Protein AF-S8BS55-F1 (afdb_monomer)

Sequence (147 aa):
DDECCNSCEEVREAYRKKGWGLSETQIDQCKREGFVEKLKEEKGEGCNIHGALEVNKVAGNFHFVTGKTLQSSGFNLLELLSLQDQSYNISHRINELSFGESIPRIVNPLDGVQWVQEKPNGVYQYFLKVVPTVYTGVRGHTIHSNQ

Mean predicted aligned error: 9.98 Å

Secondary structure (DSSP, 8-state):
------SHHHHHHHHHHHT----GGG-HHHHHTTHHHHHHHSTT------------SSS------SS----SS---HHHHHHHHT------EE------BS--TT---TTTT-EE---SSS----------EEEEE-TTS-EEEEE-

Nearest PDB structures (foldseek):
  7nbu-assembly1_l  TM=2.172E-01  e=7.539E+00  Escherichia coli K-12

pLDDT: mean 80.58, std 16.58, range [35.66, 97.06]

Solvent-accessible surface area (backbone atoms only — not comparable to full-atom values): 10177 Å² total; per-residue (Å²): 143,79,87,80,63,84,45,41,64,49,45,53,52,53,34,54,76,70,71,50,90,82,62,65,94,75,37,68,45,24,57,77,69,38,47,70,57,50,56,58,69,55,59,87,66,81,87,86,85,83,88,86,79,92,71,78,98,62,95,81,86,84,84,91,70,89,76,83,86,78,89,58,102,66,90,57,68,66,62,54,56,65,50,71,79,47,74,62,83,79,49,48,65,38,70,72,61,84,51,75,52,92,58,94,88,70,77,54,93,49,45,67,42,69,49,76,69,87,61,74,73,78,84,91,86,83,90,83,78,82,42,83,40,78,48,69,46,98,87,68,54,71,48,78,26,43,83

InterPro domains:
  IPR012936 Endoplasmic reticulum vesicle transporter, C-terminal [PF07970] (2-147)
  IPR045888 Endoplasmic reticulum vesicle transporter [PTHR10984] (8-147)

Foldseek 3Di:
DDPDDQALVSVVVVCLVVLHDDDLVPDPRSVVVVVVVVVVVCVPPDDDDDDDDDDDPDDDDDDDDPDDDPPDPDDRVVVVVVVVPDQDWPWDFPQDDFWFDDDPPDDDPRHGDTDGDPDRDDDDDDDDDKAWDWDQDPVRDIGTGID

Structure (mmCIF, N/CA/C/O backbone):
data_AF-S8BS55-F1
#
_entry.id   AF-S8BS55-F1
#
loop_
_atom_site.group_PDB
_atom_site.id
_atom_site.type_symbol
_atom_site.label_atom_id
_atom_site.label_alt_id
_atom_site.label_comp_id
_atom_site.label_asym_id
_atom_site.label_entity_id
_atom_site.label_seq_id
_atom_site.pdbx_PDB_ins_code
_atom_site.Cartn_x
_atom_site.Cartn_y
_atom_site.Cartn_z
_atom_site.occupancy
_atom_site.B_iso_or_equiv
_atom_site.auth_seq_id
_atom_site.auth_comp_id
_atom_site.auth_asym_id
_atom_site.auth_atom_id
_atom_site.pdbx_PDB_model_num
ATOM 1 N N . ASP A 1 1 ? -1.674 -21.433 -35.126 1.00 48.91 1 ASP A N 1
ATOM 2 C CA . ASP A 1 1 ? -0.351 -20.788 -35.158 1.00 48.91 1 ASP A CA 1
ATOM 3 C C . ASP A 1 1 ? -0.415 -19.345 -35.665 1.00 48.91 1 ASP A C 1
ATOM 5 O O . ASP A 1 1 ? 0.427 -18.967 -36.460 1.00 48.91 1 ASP A O 1
ATOM 9 N N . ASP A 1 2 ? -1.339 -18.507 -35.166 1.00 62.47 2 ASP A N 1
ATOM 10 C CA . ASP A 1 2 ? -1.509 -17.118 -35.652 1.00 62.47 2 ASP A CA 1
ATOM 11 C C . ASP A 1 2 ? -1.820 -16.127 -34.514 1.00 62.47 2 ASP A C 1
ATOM 13 O O . ASP A 1 2 ? -2.725 -15.301 -34.606 1.00 62.47 2 ASP A O 1
ATOM 17 N N . GLU A 1 3 ? -1.104 -16.216 -33.392 1.00 72.50 3 GLU A N 1
ATOM 18 C CA . GLU A 1 3 ? -1.205 -15.177 -32.360 1.00 72.50 3 GLU A CA 1
ATOM 19 C C . GLU A 1 3 ? -0.225 -14.043 -32.708 1.00 72.50 3 GLU A C 1
ATOM 21 O O . GLU A 1 3 ? 0.965 -14.090 -32.392 1.00 72.50 3 GLU A O 1
ATOM 26 N N . CYS A 1 4 ? -0.712 -13.045 -33.450 1.00 82.00 4 CYS A N 1
ATOM 27 C CA . CYS A 1 4 ? 0.041 -11.830 -33.763 1.00 82.00 4 CYS A CA 1
ATOM 28 C C . CYS A 1 4 ? 0.185 -10.953 -32.511 1.00 82.00 4 CYS A C 1
ATOM 30 O O . CYS A 1 4 ? -0.810 -10.643 -31.866 1.00 82.00 4 CYS A O 1
ATOM 32 N N . CYS A 1 5 ? 1.407 -10.503 -32.211 1.00 88.00 5 CYS A N 1
ATOM 33 C CA . CYS A 1 5 ? 1.673 -9.535 -31.142 1.00 88.00 5 CYS A CA 1
ATOM 34 C C . CYS A 1 5 ? 1.800 -8.125 -31.737 1.00 88.00 5 CYS A C 1
ATOM 36 O O . CYS A 1 5 ? 2.800 -7.802 -32.388 1.00 88.00 5 CYS A O 1
ATOM 38 N N . ASN A 1 6 ? 0.792 -7.283 -31.530 1.00 89.38 6 ASN A N 1
ATOM 39 C CA . ASN A 1 6 ? 0.708 -5.941 -32.103 1.00 89.38 6 ASN A CA 1
ATOM 40 C C . ASN A 1 6 ? 1.307 -4.857 -31.198 1.00 89.38 6 ASN A C 1
ATOM 42 O O . ASN A 1 6 ? 1.759 -3.830 -31.717 1.00 89.38 6 ASN A O 1
ATOM 46 N N . SER A 1 7 ? 1.337 -5.096 -29.884 1.00 91.00 7 SER A N 1
ATOM 47 C CA . SER A 1 7 ? 1.875 -4.178 -28.873 1.00 91.00 7 SER A CA 1
ATOM 48 C C . SER A 1 7 ? 3.183 -4.675 -28.251 1.00 91.00 7 SER A C 1
ATOM 50 O O . SER A 1 7 ? 3.481 -5.874 -28.257 1.00 91.00 7 SER A O 1
ATOM 52 N N . CYS A 1 8 ? 3.976 -3.759 -27.682 1.00 87.69 8 CYS A N 1
ATOM 53 C CA . CYS A 1 8 ? 5.173 -4.128 -26.922 1.00 87.69 8 CYS A CA 1
ATOM 54 C C . CYS A 1 8 ? 4.823 -5.051 -25.743 1.00 87.69 8 CYS A C 1
ATOM 56 O O . CYS A 1 8 ? 5.556 -5.996 -25.451 1.00 87.69 8 CYS A O 1
ATOM 58 N N . GLU A 1 9 ? 3.683 -4.815 -25.089 1.00 86.25 9 GLU A N 1
ATOM 59 C CA . GLU A 1 9 ? 3.207 -5.641 -23.981 1.00 86.25 9 GLU A CA 1
ATOM 60 C C . GLU A 1 9 ? 2.899 -7.076 -24.422 1.00 86.25 9 GLU A C 1
ATOM 62 O O . GLU A 1 9 ? 3.433 -8.008 -23.823 1.00 86.25 9 GLU A O 1
ATOM 67 N N . GLU A 1 10 ? 2.151 -7.268 -25.511 1.00 88.88 10 GLU A N 1
ATOM 68 C CA . GLU A 1 10 ? 1.849 -8.601 -26.053 1.00 88.88 10 GLU A CA 1
ATOM 69 C C . GLU A 1 10 ? 3.121 -9.396 -26.378 1.00 88.88 10 GLU A C 1
ATOM 71 O O . GLU A 1 10 ? 3.229 -10.569 -26.011 1.00 88.88 10 GLU A O 1
ATOM 76 N N . VAL A 1 11 ? 4.122 -8.756 -27.000 1.00 88.12 11 VAL A N 1
ATOM 77 C CA . VAL A 1 11 ? 5.411 -9.406 -27.295 1.00 88.12 11 VAL A CA 1
ATOM 78 C C . VAL A 1 11 ? 6.103 -9.840 -26.001 1.00 88.12 11 VAL A C 1
ATOM 80 O O . VAL A 1 11 ? 6.561 -10.980 -25.893 1.00 88.12 11 VAL A O 1
ATOM 83 N N . ARG A 1 12 ? 6.163 -8.957 -24.996 1.00 81.94 12 ARG A N 1
ATOM 84 C CA . ARG A 1 12 ? 6.789 -9.249 -23.695 1.00 81.94 12 ARG A CA 1
ATOM 85 C C . ARG A 1 12 ? 6.081 -10.396 -22.983 1.00 81.94 12 ARG A C 1
ATOM 87 O O . ARG A 1 12 ? 6.739 -11.292 -22.453 1.00 81.94 12 ARG A O 1
ATOM 94 N N . GLU A 1 13 ? 4.753 -10.410 -23.001 1.00 83.38 13 GLU A N 1
ATOM 95 C CA . GLU A 1 13 ? 3.971 -11.485 -22.400 1.00 83.38 13 GLU A CA 1
ATOM 96 C C . GLU A 1 13 ? 4.157 -12.823 -23.121 1.00 83.38 13 GLU A C 1
ATOM 98 O O . GLU A 1 13 ? 4.283 -13.856 -22.456 1.00 83.38 13 GLU A O 1
ATOM 103 N N . ALA A 1 14 ? 4.223 -12.820 -24.454 1.00 86.06 14 ALA A N 1
ATOM 104 C CA . ALA A 1 14 ? 4.463 -14.018 -25.250 1.00 86.06 14 ALA A CA 1
ATOM 105 C C . ALA A 1 14 ? 5.862 -14.608 -24.993 1.00 86.06 14 ALA A C 1
ATOM 107 O O . ALA A 1 14 ? 5.992 -15.815 -24.768 1.00 86.06 14 ALA A O 1
ATOM 108 N N . TYR A 1 15 ? 6.902 -13.767 -24.950 1.00 83.06 15 TYR A N 1
ATOM 109 C CA . TYR A 1 15 ? 8.264 -14.192 -24.598 1.00 83.06 15 TYR A CA 1
ATOM 110 C C . TYR A 1 15 ? 8.329 -14.733 -23.168 1.00 83.06 15 TYR A C 1
ATOM 112 O O . TYR A 1 15 ? 8.920 -15.790 -22.941 1.00 83.06 15 TYR A O 1
ATOM 120 N N . ARG A 1 16 ? 7.643 -14.078 -22.221 1.00 76.50 16 ARG A N 1
ATOM 121 C CA . ARG A 1 16 ? 7.520 -14.540 -20.830 1.00 76.50 16 ARG A CA 1
ATOM 122 C C . ARG A 1 16 ? 6.864 -15.918 -20.744 1.00 76.50 16 ARG A C 1
ATOM 124 O O . ARG A 1 16 ? 7.394 -16.787 -20.058 1.00 76.50 16 ARG A O 1
ATOM 131 N N . LYS A 1 17 ? 5.752 -16.150 -21.455 1.00 81.94 17 LYS A N 1
ATOM 132 C CA . LYS A 1 17 ? 5.075 -17.464 -21.501 1.00 81.94 17 LYS A CA 1
ATOM 133 C C . LYS A 1 17 ? 5.996 -18.571 -22.024 1.00 81.94 17 LYS A C 1
ATOM 135 O O . LYS A 1 17 ? 5.885 -19.708 -21.582 1.00 81.94 17 LYS A O 1
ATOM 140 N N . LYS A 1 18 ? 6.914 -18.239 -22.939 1.00 81.69 18 LYS A N 1
ATOM 141 C CA . LYS A 1 18 ? 7.908 -19.172 -23.496 1.00 81.69 18 LYS A CA 1
ATOM 142 C C . LYS A 1 18 ? 9.212 -19.257 -22.694 1.00 81.69 18 LYS A C 1
ATOM 144 O O . LYS A 1 18 ? 10.064 -20.076 -23.027 1.00 81.69 18 LYS A O 1
ATOM 149 N N . GLY A 1 19 ? 9.382 -18.430 -21.660 1.00 72.06 19 GLY A N 1
ATOM 150 C CA . GLY A 1 19 ? 10.608 -18.362 -20.864 1.00 72.06 19 GLY A CA 1
ATOM 151 C C . GLY A 1 19 ? 11.814 -17.800 -21.624 1.00 72.06 19 GLY A C 1
ATOM 152 O O . GLY A 1 19 ? 12.948 -18.068 -21.240 1.00 72.06 19 GLY A O 1
ATOM 153 N N . TRP A 1 20 ? 11.608 -17.038 -22.697 1.00 78.12 20 TRP A N 1
ATOM 154 C CA . TRP A 1 20 ? 12.699 -16.475 -23.493 1.00 78.12 20 TRP A CA 1
ATOM 155 C C . TRP A 1 20 ? 13.212 -15.157 -22.912 1.00 78.12 20 TRP A C 1
ATOM 157 O O . TRP A 1 20 ? 12.434 -14.324 -22.449 1.00 78.12 20 TRP A O 1
ATOM 167 N N . GLY A 1 21 ? 14.531 -14.957 -22.972 1.00 66.81 21 GLY A N 1
ATOM 168 C CA . GLY A 1 21 ? 15.144 -13.660 -22.696 1.00 66.81 21 GLY A CA 1
ATOM 169 C C . GLY A 1 21 ? 14.770 -12.643 -23.774 1.00 66.81 21 GLY A C 1
ATOM 170 O O . GLY A 1 21 ? 14.617 -12.998 -24.945 1.00 66.81 21 GLY A O 1
ATOM 171 N N . LEU A 1 22 ? 14.625 -11.381 -23.378 1.00 71.19 22 LEU A N 1
ATOM 172 C CA . LEU A 1 22 ? 14.167 -10.320 -24.262 1.00 71.19 22 LEU A CA 1
ATOM 173 C C . LEU A 1 22 ? 15.101 -9.114 -24.219 1.00 71.19 22 LEU A C 1
ATOM 175 O O . LEU A 1 22 ? 15.462 -8.640 -23.146 1.00 71.19 22 LEU A O 1
ATOM 179 N N . SER A 1 23 ? 15.446 -8.595 -25.396 1.00 73.88 23 SER A N 1
ATOM 180 C CA . SER A 1 23 ? 16.091 -7.294 -25.544 1.00 73.88 23 SER A CA 1
ATOM 181 C C . SER A 1 23 ? 15.073 -6.300 -26.092 1.00 73.88 23 SER A C 1
ATOM 183 O O . SER A 1 23 ? 14.698 -6.348 -27.263 1.00 73.88 23 SER A O 1
ATOM 185 N N . GLU A 1 24 ? 14.597 -5.394 -25.242 1.00 67.19 24 GLU A N 1
ATOM 186 C CA . GLU A 1 24 ? 13.541 -4.432 -25.596 1.00 67.19 24 GLU A CA 1
ATOM 187 C C . GLU A 1 24 ? 13.993 -3.435 -26.676 1.00 67.19 24 GLU A C 1
ATOM 189 O O . GLU A 1 24 ? 13.178 -2.921 -27.438 1.00 67.19 24 GLU A O 1
ATOM 194 N N . THR A 1 25 ? 15.307 -3.237 -26.825 1.00 70.06 25 THR A N 1
ATOM 195 C CA . THR A 1 25 ? 15.919 -2.432 -27.893 1.00 70.06 25 THR A CA 1
ATOM 196 C C . THR A 1 25 ? 15.953 -3.141 -29.248 1.00 70.06 25 THR A C 1
ATOM 198 O O . THR A 1 25 ? 16.380 -2.543 -30.235 1.00 70.06 25 THR A O 1
ATOM 201 N N . GLN A 1 26 ? 15.518 -4.399 -29.333 1.00 76.94 26 GLN A N 1
ATOM 202 C CA . GLN A 1 26 ? 15.472 -5.177 -30.575 1.00 76.94 26 GLN A CA 1
ATOM 203 C C . GLN A 1 26 ? 14.044 -5.433 -31.074 1.00 76.94 26 GLN A C 1
ATOM 205 O O . GLN A 1 26 ? 13.883 -5.967 -32.166 1.00 76.94 26 GLN A O 1
ATOM 210 N N . ILE A 1 27 ? 13.020 -5.012 -30.326 1.00 85.31 27 ILE A N 1
ATOM 211 C CA . ILE A 1 27 ? 11.610 -5.197 -30.686 1.00 85.31 27 ILE A CA 1
ATOM 212 C C . ILE A 1 27 ? 11.055 -3.913 -31.295 1.00 85.31 27 ILE A C 1
ATOM 214 O O . ILE A 1 27 ? 11.063 -2.857 -30.659 1.00 85.31 27 ILE A O 1
ATOM 218 N N . ASP A 1 28 ? 10.516 -4.012 -32.506 1.00 87.19 28 ASP A N 1
ATOM 219 C CA . ASP A 1 28 ? 9.989 -2.858 -33.235 1.00 87.19 28 ASP A CA 1
ATOM 220 C C . ASP A 1 28 ? 8.777 -2.233 -32.541 1.00 87.19 28 ASP A C 1
ATOM 222 O O . ASP A 1 28 ? 8.686 -1.008 -32.454 1.00 87.19 28 ASP A O 1
ATOM 226 N N . GLN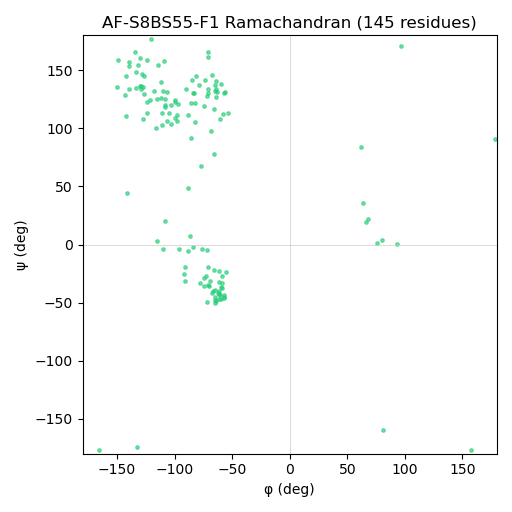 A 1 29 ? 7.887 -3.054 -31.973 1.00 89.00 29 GLN A N 1
ATOM 227 C CA . GLN A 1 29 ? 6.746 -2.589 -31.184 1.00 89.00 29 GLN A CA 1
ATOM 228 C C . GLN A 1 29 ? 7.210 -1.722 -29.997 1.00 89.00 29 GLN A C 1
ATOM 230 O O . GLN A 1 29 ? 6.702 -0.621 -29.807 1.00 89.00 29 GLN A O 1
ATOM 235 N N . CYS A 1 30 ? 8.234 -2.157 -29.254 1.00 84.38 30 CYS A N 1
ATOM 236 C CA . CYS A 1 30 ? 8.747 -1.434 -28.085 1.00 84.38 30 CYS A CA 1
ATOM 237 C C . CYS A 1 30 ? 9.487 -0.141 -28.444 1.00 84.38 30 CYS A C 1
ATOM 239 O O . CYS A 1 30 ? 9.357 0.849 -27.725 1.00 84.38 30 CYS A O 1
ATOM 241 N N . LYS A 1 31 ? 10.209 -0.113 -29.572 1.00 86.38 31 LYS A N 1
ATOM 242 C CA . LYS A 1 31 ? 10.805 1.126 -30.102 1.00 86.38 31 LYS A CA 1
ATOM 243 C C . LYS A 1 31 ? 9.739 2.125 -30.528 1.00 86.38 31 LYS A C 1
ATOM 245 O O . LYS A 1 31 ? 9.792 3.285 -30.141 1.00 86.38 31 LYS A O 1
ATOM 250 N N . ARG A 1 32 ? 8.767 1.672 -31.326 1.00 89.94 32 ARG A N 1
ATOM 251 C CA . ARG A 1 32 ? 7.676 2.509 -31.844 1.00 89.94 32 ARG A CA 1
ATOM 252 C C . ARG A 1 32 ? 6.846 3.113 -30.714 1.00 89.94 32 ARG A C 1
ATOM 254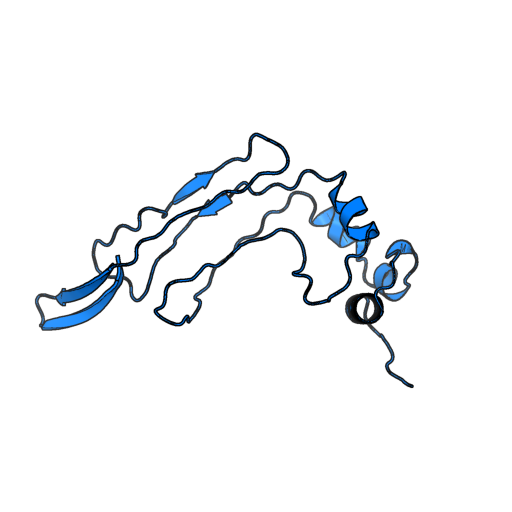 O O . ARG A 1 32 ? 6.404 4.248 -30.822 1.00 89.94 32 ARG A O 1
ATOM 261 N N . GLU A 1 33 ? 6.641 2.354 -29.644 1.00 89.44 33 GLU A N 1
ATOM 262 C CA . GLU A 1 33 ? 5.880 2.784 -28.468 1.00 89.44 33 GLU A CA 1
ATOM 263 C C . GLU A 1 33 ? 6.715 3.586 -27.454 1.00 89.44 33 GLU A C 1
ATOM 265 O O . GLU A 1 33 ? 6.157 4.050 -26.453 1.00 89.44 33 GLU A O 1
ATOM 270 N N . GLY A 1 34 ? 8.021 3.764 -27.705 1.00 83.62 34 GLY A N 1
ATOM 271 C CA . GLY A 1 34 ? 8.936 4.529 -26.854 1.00 83.62 34 GLY A CA 1
ATOM 272 C C . GLY A 1 34 ? 9.114 3.924 -25.464 1.00 83.62 34 GLY A C 1
ATOM 273 O O . GLY A 1 34 ? 9.161 4.651 -24.475 1.00 83.62 34 GLY A O 1
ATOM 274 N N . PHE A 1 35 ? 9.122 2.593 -25.354 1.00 77.00 35 PHE A N 1
ATOM 275 C CA . PHE A 1 35 ? 9.124 1.908 -24.059 1.00 77.00 35 PHE A CA 1
ATOM 276 C C . PHE A 1 35 ? 10.363 2.251 -23.216 1.00 77.00 35 PHE A C 1
ATOM 278 O O . PHE A 1 35 ? 10.253 2.533 -22.026 1.00 77.00 35 PHE A O 1
ATOM 285 N N . VAL A 1 36 ? 11.544 2.275 -23.840 1.00 74.25 36 VAL A N 1
ATOM 286 C CA . VAL A 1 36 ? 12.815 2.560 -23.155 1.00 74.25 36 VAL A CA 1
ATOM 287 C C . VAL A 1 36 ? 12.896 4.025 -22.720 1.00 74.25 36 VAL A C 1
ATOM 289 O O . VAL A 1 36 ? 13.448 4.327 -21.665 1.00 74.25 36 VAL A O 1
ATOM 292 N N . GLU A 1 37 ? 12.355 4.939 -23.521 1.00 77.81 37 GLU A N 1
ATOM 293 C CA . GLU A 1 37 ? 12.257 6.361 -23.203 1.00 77.81 37 GLU A CA 1
ATOM 294 C C . GLU A 1 37 ? 11.328 6.587 -22.007 1.00 77.81 37 GLU A C 1
ATOM 296 O O . GLU A 1 37 ? 11.752 7.220 -21.043 1.00 77.81 37 GLU A O 1
ATOM 301 N N . LYS A 1 38 ? 10.139 5.971 -22.000 1.00 75.69 38 LYS A N 1
ATOM 302 C CA . LYS A 1 38 ? 9.203 6.024 -20.863 1.00 75.69 38 LYS A CA 1
ATOM 303 C C . LYS A 1 38 ? 9.834 5.519 -19.568 1.00 75.69 38 LYS A C 1
ATOM 305 O O . LYS A 1 38 ? 9.763 6.195 -18.552 1.00 75.69 38 LYS A O 1
ATOM 310 N N . LEU A 1 39 ? 10.553 4.394 -19.611 1.00 70.56 39 LEU A N 1
ATOM 311 C CA . LEU A 1 39 ? 11.269 3.883 -18.434 1.00 70.56 39 LEU A CA 1
ATOM 312 C C . LEU A 1 39 ? 12.338 4.850 -17.903 1.00 70.56 39 LEU A C 1
ATOM 314 O O . LEU A 1 39 ? 12.631 4.864 -16.708 1.00 70.56 39 LEU A O 1
ATOM 318 N N . LYS A 1 40 ? 12.974 5.630 -18.784 1.00 73.12 40 LYS A N 1
ATOM 319 C CA . LYS A 1 40 ? 13.940 6.656 -18.370 1.00 73.12 40 LYS A CA 1
ATOM 320 C C . LYS A 1 40 ? 13.247 7.873 -17.769 1.00 73.12 40 LYS A C 1
ATOM 322 O O . LYS A 1 40 ? 13.814 8.464 -16.856 1.00 73.12 40 LYS A O 1
ATOM 327 N N . GLU A 1 41 ? 12.078 8.241 -18.281 1.00 80.25 41 GLU A N 1
ATOM 328 C CA . GLU A 1 41 ? 11.257 9.339 -17.757 1.00 80.25 41 GLU A CA 1
ATOM 329 C C . GLU A 1 41 ? 10.695 9.006 -16.370 1.00 80.25 41 GLU A C 1
ATOM 331 O O . GLU A 1 41 ? 10.790 9.829 -15.467 1.00 80.25 41 GLU A O 1
ATOM 336 N N . GLU A 1 42 ? 10.237 7.770 -16.164 1.00 73.69 42 GLU A N 1
ATOM 337 C CA . GLU A 1 42 ? 9.742 7.261 -14.873 1.00 73.69 42 GLU A CA 1
ATOM 338 C C . GLU A 1 42 ? 10.869 7.033 -13.841 1.00 73.69 42 GLU A C 1
ATOM 340 O O . GLU A 1 42 ? 10.634 6.684 -12.678 1.00 73.69 42 GLU A O 1
ATOM 345 N N . LYS A 1 43 ? 12.138 7.214 -14.231 1.00 72.38 43 LYS A N 1
ATOM 346 C CA . LYS A 1 43 ? 13.273 6.979 -13.339 1.00 72.38 43 LYS A CA 1
ATOM 347 C C . LYS A 1 43 ? 13.267 7.977 -12.180 1.00 72.38 43 LYS A C 1
ATOM 349 O O . LYS A 1 43 ? 13.526 9.164 -12.354 1.00 72.38 43 LYS A O 1
ATOM 354 N N . GLY A 1 44 ? 13.122 7.449 -10.967 1.00 76.56 44 GLY A N 1
ATOM 355 C CA . GLY A 1 44 ? 13.096 8.244 -9.737 1.00 76.56 44 GLY A CA 1
ATOM 356 C C . GLY A 1 44 ? 11.689 8.637 -9.294 1.00 76.56 44 GLY A C 1
ATOM 357 O O . GLY A 1 44 ? 11.550 9.278 -8.253 1.00 76.56 44 GLY A O 1
ATOM 358 N N . GLU A 1 45 ? 10.660 8.226 -10.035 1.00 84.19 45 GLU A N 1
ATOM 359 C CA . GLU A 1 45 ? 9.281 8.310 -9.573 1.00 84.19 45 GLU A CA 1
ATOM 360 C C . GLU A 1 45 ? 8.995 7.291 -8.460 1.00 84.19 45 GLU A C 1
ATOM 362 O O . GLU A 1 45 ? 9.724 6.317 -8.247 1.00 84.19 45 GLU A O 1
ATOM 367 N N . GLY A 1 46 ? 7.917 7.541 -7.719 1.00 85.88 46 GLY A N 1
ATOM 368 C CA . GLY A 1 46 ? 7.397 6.647 -6.692 1.00 85.88 46 GLY A CA 1
ATOM 369 C C . GLY A 1 46 ? 5.940 6.296 -6.966 1.00 85.88 46 GLY A C 1
ATOM 370 O O . GLY A 1 46 ? 5.225 7.023 -7.651 1.00 85.88 46 GLY A O 1
ATOM 371 N N . CYS A 1 47 ? 5.478 5.190 -6.393 1.00 87.88 47 CYS A N 1
ATOM 372 C CA . CYS A 1 47 ? 4.098 4.744 -6.559 1.00 87.88 47 CYS A CA 1
ATOM 373 C C . CYS A 1 47 ? 3.195 5.325 -5.462 1.00 87.88 47 CYS A C 1
ATOM 375 O O . CYS A 1 47 ? 3.517 5.229 -4.277 1.00 87.88 47 CYS A O 1
ATOM 377 N N . ASN A 1 48 ? 2.026 5.853 -5.839 1.00 93.19 48 ASN A N 1
ATOM 378 C CA . ASN A 1 48 ? 0.949 6.175 -4.900 1.00 93.19 48 ASN A CA 1
ATOM 379 C C . ASN A 1 48 ? -0.151 5.108 -4.984 1.00 93.19 48 ASN A C 1
ATOM 381 O O . ASN A 1 48 ? -0.940 5.086 -5.929 1.00 93.19 48 ASN A O 1
ATOM 385 N N . ILE A 1 49 ? -0.183 4.213 -3.998 1.00 92.44 49 ILE A N 1
ATOM 386 C CA . ILE A 1 49 ? -1.122 3.092 -3.946 1.00 92.44 49 ILE A CA 1
ATOM 387 C C . ILE A 1 49 ? -2.271 3.461 -3.011 1.00 92.44 49 ILE A C 1
ATOM 389 O O . ILE A 1 49 ? -2.054 3.751 -1.836 1.00 92.44 49 ILE A O 1
ATOM 393 N N . HIS A 1 50 ? -3.492 3.419 -3.534 1.00 96.06 50 HIS A N 1
ATOM 394 C CA . HIS A 1 50 ? -4.716 3.649 -2.776 1.00 96.06 50 HIS A CA 1
ATOM 395 C C . HIS A 1 50 ? -5.805 2.697 -3.271 1.00 96.06 50 HIS A C 1
ATOM 397 O O . HIS A 1 50 ? -5.870 2.373 -4.457 1.00 96.06 50 HIS A O 1
ATOM 403 N N . GLY A 1 51 ? -6.654 2.232 -2.361 1.00 94.56 51 GLY A N 1
ATOM 404 C CA . GLY A 1 51 ? -7.740 1.317 -2.685 1.00 94.56 51 GLY A CA 1
ATOM 405 C C . GLY A 1 51 ? -8.201 0.526 -1.470 1.00 94.56 51 GLY A C 1
ATOM 406 O O . GLY A 1 51 ? -7.700 0.713 -0.364 1.00 94.56 51 GLY A O 1
ATOM 407 N N . ALA A 1 52 ? -9.151 -0.373 -1.700 1.00 93.94 52 ALA A N 1
ATOM 408 C CA . ALA A 1 52 ? -9.644 -1.320 -0.712 1.00 93.94 52 ALA A CA 1
ATOM 409 C C . ALA A 1 52 ? -9.557 -2.735 -1.287 1.00 93.94 52 ALA A C 1
ATOM 411 O O . ALA A 1 52 ? -9.762 -2.937 -2.485 1.00 93.94 52 ALA A O 1
ATOM 412 N N . LEU A 1 53 ? -9.256 -3.706 -0.430 1.00 91.88 53 LEU A N 1
ATOM 413 C CA . LEU A 1 53 ? -9.207 -5.116 -0.793 1.00 91.88 53 LEU A CA 1
ATOM 414 C C . LEU A 1 53 ? -10.202 -5.886 0.070 1.00 91.88 53 LEU A C 1
ATOM 416 O O . LEU A 1 53 ? -10.125 -5.846 1.298 1.00 91.88 53 LEU A O 1
ATOM 420 N N . GLU A 1 54 ? -11.112 -6.609 -0.573 1.00 92.62 54 GLU A N 1
ATOM 421 C CA . GLU A 1 54 ? -11.984 -7.554 0.114 1.00 92.62 54 GLU A CA 1
ATOM 422 C C . GLU A 1 54 ? -11.233 -8.872 0.315 1.00 92.62 54 GLU A C 1
ATOM 424 O O . GLU A 1 54 ? -10.735 -9.480 -0.634 1.00 92.62 54 GLU A O 1
ATOM 429 N N . VAL A 1 55 ? -11.109 -9.295 1.572 1.00 90.88 55 VAL A N 1
ATOM 430 C CA . VAL A 1 55 ? -10.345 -10.484 1.959 1.00 90.88 55 VAL A CA 1
ATOM 431 C C . VAL A 1 55 ? -11.154 -11.368 2.892 1.00 90.88 55 VAL A C 1
ATOM 433 O O . VAL A 1 55 ? -12.004 -10.906 3.653 1.00 90.88 55 VAL A O 1
ATOM 436 N N . ASN A 1 56 ? -10.832 -12.659 2.891 1.00 91.69 56 ASN A N 1
ATOM 437 C CA . ASN A 1 56 ? -11.357 -13.577 3.892 1.00 91.69 56 ASN A CA 1
ATOM 438 C C . ASN A 1 56 ? -10.835 -13.199 5.285 1.00 91.69 56 ASN A C 1
ATOM 440 O O . ASN A 1 56 ? -9.644 -12.936 5.461 1.00 91.69 56 ASN A O 1
ATOM 444 N N . LYS A 1 57 ? -11.708 -13.240 6.298 1.00 90.00 57 LYS A N 1
ATOM 445 C CA . LYS A 1 57 ? -11.360 -12.954 7.700 1.00 90.00 57 LYS A CA 1
ATOM 446 C C . LYS A 1 57 ? -10.637 -14.137 8.356 1.00 90.00 57 LYS A C 1
ATOM 448 O O . LYS A 1 57 ? -11.170 -14.806 9.239 1.00 90.00 57 LYS A O 1
ATOM 453 N N . VAL A 1 58 ? -9.424 -14.404 7.891 1.00 92.31 58 VAL A N 1
ATOM 454 C CA . VAL A 1 58 ? -8.532 -15.470 8.362 1.00 92.31 58 VAL A CA 1
ATOM 455 C C . VAL A 1 58 ? -7.118 -14.920 8.542 1.00 92.31 58 VAL A C 1
ATOM 457 O O . VAL A 1 58 ? -6.805 -13.828 8.071 1.00 92.31 58 VAL A O 1
ATOM 460 N N . ALA A 1 59 ? -6.250 -15.660 9.231 1.00 93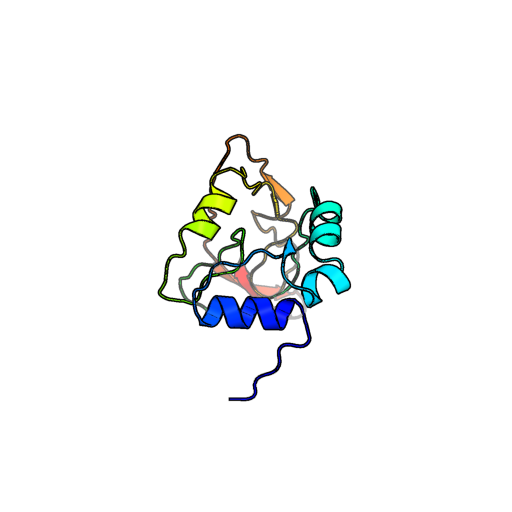.75 59 ALA A N 1
ATOM 461 C CA . ALA A 1 59 ? -4.838 -15.299 9.297 1.00 93.75 59 ALA A CA 1
ATOM 462 C C . ALA A 1 59 ? -4.218 -15.352 7.890 1.00 93.75 59 ALA A C 1
ATOM 464 O O . ALA A 1 59 ? -4.384 -16.341 7.175 1.00 93.75 59 ALA A O 1
ATOM 465 N N . GLY A 1 60 ? -3.503 -14.298 7.503 1.00 91.44 60 GLY A N 1
ATOM 466 C CA . GLY A 1 60 ? -2.932 -14.169 6.167 1.00 91.44 60 GLY A CA 1
ATOM 467 C C . GLY A 1 60 ? -1.892 -13.060 6.081 1.00 91.44 60 GLY A C 1
ATOM 468 O O . GLY A 1 60 ? -1.550 -12.424 7.078 1.00 91.44 60 GLY A O 1
ATOM 469 N N . ASN A 1 61 ? -1.381 -12.853 4.873 1.00 90.69 61 ASN A N 1
ATOM 470 C CA . ASN A 1 61 ? -0.404 -11.826 4.551 1.00 90.69 61 ASN A CA 1
ATOM 471 C C . ASN A 1 61 ? -0.738 -11.187 3.201 1.00 90.69 61 ASN A C 1
ATOM 473 O O . ASN A 1 61 ? -1.368 -11.794 2.337 1.00 90.69 61 ASN A O 1
ATOM 477 N N . PHE A 1 62 ? -0.316 -9.940 3.039 1.00 88.75 62 PHE A N 1
ATOM 478 C CA . PHE A 1 62 ? -0.251 -9.274 1.749 1.00 88.75 62 PHE A CA 1
ATOM 479 C C . PHE A 1 62 ? 1.110 -8.593 1.653 1.00 88.75 62 PHE A C 1
ATOM 481 O O . PHE A 1 62 ? 1.695 -8.196 2.663 1.00 88.75 62 PHE A O 1
ATOM 488 N N . HIS A 1 63 ? 1.635 -8.505 0.438 1.00 88.19 63 HIS A N 1
ATOM 489 C CA . HIS A 1 63 ? 2.997 -8.057 0.200 1.00 88.19 63 HIS A CA 1
ATOM 490 C C . HIS A 1 63 ? 3.017 -7.031 -0.928 1.00 88.19 63 HIS A C 1
ATOM 492 O O . HIS A 1 63 ? 2.422 -7.252 -1.980 1.00 88.19 63 HIS A O 1
ATOM 498 N N . PHE A 1 64 ? 3.753 -5.941 -0.715 1.00 87.38 64 PHE A N 1
ATOM 499 C CA . PHE A 1 64 ? 4.205 -5.059 -1.785 1.00 87.38 64 PHE A CA 1
ATOM 500 C C . PHE A 1 64 ? 5.630 -5.463 -2.149 1.00 87.38 64 PHE A C 1
ATOM 502 O O . PHE A 1 64 ? 6.511 -5.477 -1.290 1.00 87.38 64 PHE A O 1
ATOM 509 N N . VAL A 1 65 ? 5.841 -5.833 -3.409 1.00 80.06 65 VAL A N 1
ATOM 510 C CA . VAL A 1 65 ? 7.135 -6.294 -3.921 1.00 80.06 65 VAL A CA 1
ATOM 511 C C . VAL A 1 65 ? 7.501 -5.508 -5.169 1.00 80.06 65 VAL A C 1
ATOM 513 O O . VAL A 1 65 ? 6.628 -5.098 -5.933 1.00 80.06 65 VAL A O 1
ATOM 516 N N . THR A 1 66 ? 8.795 -5.279 -5.362 1.00 72.38 66 THR A N 1
ATOM 517 C CA . THR A 1 66 ? 9.319 -4.676 -6.584 1.00 72.38 66 THR A CA 1
ATOM 518 C C . THR A 1 66 ? 9.376 -5.737 -7.686 1.00 72.38 66 THR A C 1
ATOM 520 O O . THR A 1 66 ? 9.747 -6.884 -7.443 1.00 72.38 66 THR A O 1
ATOM 523 N N . GLY A 1 67 ? 8.976 -5.363 -8.903 1.00 64.88 67 GLY A N 1
ATOM 524 C CA . GLY A 1 67 ? 8.885 -6.276 -10.048 1.00 64.88 67 GLY A CA 1
ATOM 525 C C . GLY A 1 67 ? 7.480 -6.840 -10.285 1.00 64.88 67 GLY A C 1
ATOM 526 O O . GLY A 1 67 ? 6.556 -6.643 -9.497 1.00 64.88 67 GLY A O 1
ATOM 527 N N . LYS A 1 68 ? 7.298 -7.531 -11.416 1.00 52.19 68 LYS A N 1
ATOM 528 C CA . LYS A 1 68 ? 6.056 -8.260 -11.709 1.00 52.19 68 LYS A CA 1
ATOM 529 C C . LYS A 1 68 ? 6.139 -9.637 -11.047 1.00 52.19 68 LYS A C 1
ATOM 531 O O . LYS A 1 68 ? 7.126 -10.347 -11.210 1.00 52.19 68 LYS A O 1
ATOM 536 N N . THR A 1 69 ? 5.104 -10.023 -10.305 1.00 42.09 69 THR A N 1
ATOM 537 C CA . THR A 1 69 ? 5.005 -11.345 -9.675 1.00 42.09 69 THR A CA 1
ATOM 538 C C . THR A 1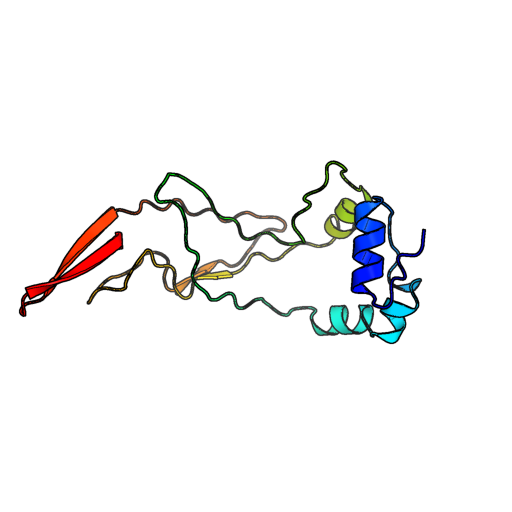 69 ? 5.104 -12.447 -10.735 1.00 42.09 69 THR A C 1
ATOM 540 O O . THR A 1 69 ? 4.231 -12.610 -11.587 1.00 42.09 69 THR A O 1
ATOM 543 N N . LEU A 1 70 ? 6.196 -13.214 -10.694 1.00 43.41 70 LEU A N 1
ATOM 544 C CA . LEU A 1 70 ? 6.391 -14.403 -11.518 1.00 43.41 70 LEU A CA 1
ATOM 545 C C . LEU A 1 70 ? 5.420 -15.501 -11.062 1.00 43.41 70 LEU A C 1
ATOM 547 O O . LEU A 1 70 ? 5.699 -16.247 -10.129 1.00 43.41 70 LEU A O 1
ATOM 551 N N . GLN A 1 71 ? 4.286 -15.634 -11.746 1.00 41.25 71 GLN A N 1
ATOM 552 C CA . GLN A 1 71 ? 3.470 -16.855 -11.723 1.00 41.25 71 GLN A CA 1
ATOM 553 C C . GLN A 1 71 ? 3.933 -17.847 -12.804 1.00 41.25 71 GLN A C 1
ATOM 555 O O . GLN A 1 71 ? 3.128 -18.343 -13.587 1.00 41.25 71 GLN A O 1
ATOM 560 N N . SER A 1 72 ? 5.235 -18.126 -12.906 1.00 35.66 72 SER A N 1
ATOM 561 C CA . SER A 1 72 ? 5.711 -19.186 -13.798 1.00 35.66 72 SER A CA 1
ATOM 562 C C . SER A 1 72 ? 6.883 -19.929 -13.181 1.00 35.66 72 SER A C 1
ATOM 564 O O . SER A 1 72 ? 7.861 -19.338 -12.725 1.00 35.66 72 SER A O 1
ATOM 566 N N . SER A 1 73 ? 6.753 -21.249 -13.157 1.00 38.59 73 SER A N 1
ATOM 567 C CA . SER A 1 73 ? 7.755 -22.227 -12.757 1.00 38.59 73 SER A CA 1
ATOM 568 C C . SER A 1 73 ? 8.929 -22.210 -13.740 1.00 38.59 73 SER A C 1
ATOM 570 O O . SER A 1 73 ? 9.027 -23.057 -14.624 1.00 38.59 73 SER A O 1
ATOM 572 N N . GLY A 1 74 ? 9.801 -21.213 -13.614 1.00 42.53 74 GLY A N 1
ATOM 573 C CA . GLY A 1 74 ? 10.987 -21.056 -14.449 1.00 42.53 74 GLY A CA 1
ATOM 574 C C . GLY A 1 74 ? 11.747 -19.791 -14.078 1.00 42.53 74 GLY A C 1
ATOM 575 O O . GLY A 1 74 ? 11.470 -18.720 -14.606 1.00 42.53 74 GLY A O 1
ATOM 576 N N . PHE A 1 75 ? 12.697 -19.912 -13.149 1.00 43.59 75 PHE A N 1
ATOM 577 C CA . PHE A 1 75 ? 13.639 -18.845 -12.810 1.00 43.59 75 PHE A CA 1
ATOM 578 C C . PHE A 1 75 ? 14.475 -18.474 -14.044 1.00 43.59 75 PHE A C 1
ATOM 580 O O . PHE A 1 75 ? 15.362 -19.231 -14.437 1.00 43.59 75 PHE A O 1
ATOM 587 N N . ASN A 1 76 ? 14.225 -17.306 -14.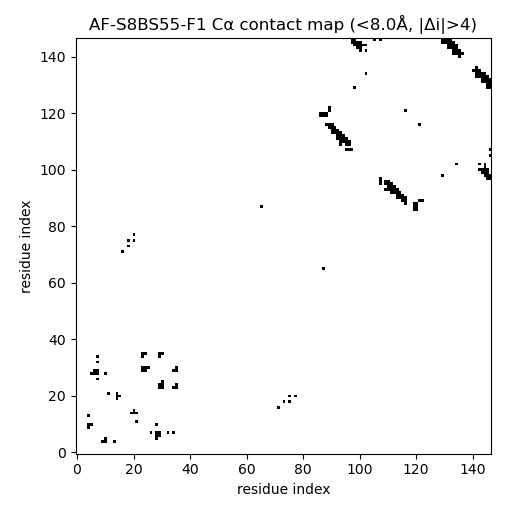642 1.00 44.38 76 ASN A N 1
ATOM 588 C CA . ASN A 1 76 ? 15.075 -16.765 -15.699 1.00 44.38 76 ASN A CA 1
ATOM 589 C C . ASN A 1 76 ? 16.205 -15.921 -15.094 1.00 44.38 76 ASN A C 1
ATOM 591 O O . ASN A 1 76 ? 15.993 -14.835 -14.558 1.00 44.38 76 ASN A O 1
ATOM 595 N N . LEU A 1 77 ? 17.431 -16.438 -15.217 1.00 41.62 77 LEU A N 1
ATOM 596 C CA . LEU A 1 77 ? 18.680 -15.877 -14.685 1.00 41.62 77 LEU A CA 1
ATOM 597 C C . LEU A 1 77 ? 18.956 -14.424 -15.138 1.00 41.62 77 LEU A C 1
ATOM 599 O O . LEU A 1 77 ? 19.659 -13.689 -14.456 1.00 41.62 77 LEU A O 1
ATOM 603 N N . LEU A 1 78 ? 18.391 -13.993 -16.271 1.00 43.75 78 LEU A N 1
ATOM 604 C CA . LEU A 1 78 ? 18.550 -12.640 -16.827 1.00 43.75 78 LEU A CA 1
ATOM 605 C C . LEU A 1 78 ? 17.754 -11.559 -16.070 1.00 43.75 78 LEU A C 1
ATOM 607 O O . LEU A 1 78 ? 18.202 -10.416 -15.997 1.00 43.75 78 LEU A O 1
ATOM 611 N N . GLU A 1 79 ? 16.621 -11.904 -15.453 1.00 47.28 79 GLU A N 1
ATOM 612 C CA . GLU A 1 79 ? 15.854 -10.964 -14.617 1.00 47.28 79 GLU A CA 1
ATOM 613 C C . GLU A 1 79 ? 16.516 -10.805 -13.240 1.00 47.28 79 GLU A C 1
ATOM 615 O O . GLU A 1 79 ? 16.599 -9.698 -12.714 1.00 47.28 79 GLU A O 1
ATOM 620 N N . LEU A 1 80 ? 17.144 -11.875 -12.732 1.00 41.03 80 LEU A N 1
ATOM 621 C CA . LEU A 1 80 ? 18.053 -11.802 -11.586 1.00 41.03 80 LEU A CA 1
ATOM 622 C C . LEU A 1 80 ? 19.269 -10.909 -11.883 1.00 41.03 80 LEU A C 1
ATOM 624 O O . LEU A 1 80 ? 19.645 -10.124 -11.026 1.00 41.03 80 LEU A O 1
ATOM 628 N N . LEU A 1 81 ? 19.840 -10.971 -13.092 1.00 39.41 81 LEU A N 1
ATOM 629 C CA . LEU A 1 81 ? 20.970 -10.122 -13.505 1.00 39.41 81 LEU A CA 1
ATOM 630 C C . LEU A 1 81 ? 20.580 -8.644 -13.680 1.00 39.41 81 LEU A C 1
ATOM 632 O O . LEU A 1 81 ? 21.377 -7.759 -13.385 1.00 39.41 81 LEU A O 1
ATOM 636 N N . SER A 1 82 ? 19.338 -8.370 -14.090 1.00 43.91 82 SER A N 1
ATOM 637 C CA . SER A 1 82 ? 18.790 -7.006 -14.187 1.00 43.91 82 SER A CA 1
ATOM 638 C C . SER A 1 82 ? 18.499 -6.394 -12.806 1.00 43.91 82 SER A C 1
ATOM 640 O O . SER A 1 82 ? 18.542 -5.177 -12.640 1.00 43.91 82 SER A O 1
ATOM 642 N N . LEU A 1 83 ? 18.234 -7.248 -11.809 1.00 44.66 83 LEU A N 1
ATOM 643 C CA . LEU A 1 83 ? 18.061 -6.892 -10.397 1.00 44.66 83 LEU A CA 1
ATOM 644 C C . LEU A 1 83 ? 19.374 -6.938 -9.595 1.00 44.66 83 LEU A C 1
ATOM 646 O O . LEU A 1 83 ? 19.455 -6.335 -8.529 1.00 44.66 83 LEU A O 1
ATOM 650 N N . GLN A 1 84 ? 20.407 -7.634 -10.079 1.00 41.75 84 GLN A N 1
ATOM 651 C CA . GLN A 1 84 ? 21.680 -7.798 -9.367 1.00 41.75 84 GLN A CA 1
ATOM 652 C C . GLN A 1 84 ? 22.512 -6.514 -9.301 1.00 41.75 84 GLN A C 1
ATOM 654 O O . GLN A 1 84 ? 23.367 -6.421 -8.425 1.00 41.75 84 GLN A O 1
ATOM 659 N N . ASP A 1 85 ? 22.244 -5.532 -10.167 1.00 46.84 85 ASP A N 1
ATOM 660 C CA . ASP A 1 85 ? 22.970 -4.252 -10.201 1.00 46.84 85 ASP A CA 1
ATOM 661 C C . ASP A 1 85 ? 22.089 -3.034 -9.850 1.00 46.84 85 ASP A C 1
ATOM 663 O O . ASP A 1 85 ? 22.534 -1.889 -9.884 1.00 46.84 85 ASP A O 1
ATOM 667 N N . GLN A 1 86 ? 20.818 -3.258 -9.494 1.00 55.31 86 GLN A N 1
ATOM 668 C CA . GLN A 1 86 ? 19.869 -2.200 -9.141 1.00 55.31 86 GLN A CA 1
ATOM 669 C C . GLN A 1 86 ? 19.455 -2.370 -7.682 1.00 55.31 86 GLN A C 1
ATOM 671 O O . GLN A 1 86 ? 18.589 -3.175 -7.346 1.00 55.31 86 GLN A O 1
ATOM 676 N N . SER A 1 87 ? 20.061 -1.584 -6.794 1.00 64.19 87 SER A N 1
ATOM 677 C CA . SER A 1 87 ? 19.511 -1.379 -5.457 1.00 64.19 87 SER A CA 1
ATOM 678 C C . SER A 1 87 ? 18.060 -0.908 -5.590 1.00 64.19 87 SER A C 1
ATOM 680 O O . SER A 1 87 ? 17.815 0.189 -6.095 1.00 64.19 87 SER A O 1
ATOM 682 N N . TYR A 1 88 ? 17.093 -1.715 -5.161 1.00 73.38 88 TYR A N 1
ATOM 683 C CA . TYR A 1 88 ? 15.698 -1.289 -5.144 1.00 73.38 88 TYR A CA 1
ATOM 684 C C . TYR A 1 88 ? 15.417 -0.440 -3.901 1.00 73.38 88 TYR A C 1
ATOM 686 O O . TYR A 1 88 ? 15.978 -0.688 -2.830 1.00 73.38 88 TYR A O 1
ATOM 694 N N . ASN A 1 89 ? 14.540 0.555 -4.059 1.00 80.38 89 ASN A N 1
ATOM 695 C CA . ASN A 1 89 ? 14.123 1.455 -2.991 1.00 80.38 89 ASN A CA 1
ATOM 696 C C . ASN A 1 89 ? 12.709 1.089 -2.511 1.00 80.38 89 ASN A C 1
ATOM 698 O O . ASN A 1 89 ? 11.743 1.244 -3.251 1.00 80.38 89 ASN A O 1
ATOM 702 N N . ILE A 1 90 ? 12.598 0.608 -1.275 1.00 88.31 90 ILE A N 1
ATOM 703 C CA . ILE A 1 90 ? 11.332 0.308 -0.582 1.00 88.31 90 ILE A CA 1
ATOM 704 C C . ILE A 1 90 ? 11.030 1.319 0.530 1.00 88.31 90 ILE A C 1
ATOM 706 O O . ILE A 1 90 ? 10.260 1.031 1.451 1.00 88.31 90 ILE A O 1
ATOM 710 N N . SER A 1 91 ? 11.646 2.503 0.474 1.00 91.56 91 SER A N 1
ATOM 711 C CA . SER A 1 91 ? 11.220 3.636 1.294 1.00 91.56 91 SER A CA 1
ATOM 712 C C . SER A 1 91 ? 9.757 3.928 0.991 1.00 91.56 91 SER A C 1
ATOM 714 O O . SER A 1 91 ? 9.364 4.031 -0.169 1.00 91.56 91 SER A O 1
ATOM 716 N N . HIS A 1 92 ? 8.941 4.046 2.026 1.00 94.12 92 HIS A N 1
ATOM 717 C CA . HIS A 1 92 ? 7.505 4.202 1.864 1.00 94.12 92 HIS A CA 1
ATOM 718 C C . HIS A 1 92 ? 6.917 5.026 2.998 1.00 94.12 92 HIS A C 1
ATOM 720 O O . HIS A 1 92 ? 7.485 5.146 4.085 1.00 94.12 92 HIS A O 1
ATOM 726 N N . ARG A 1 93 ? 5.740 5.579 2.724 1.00 96.69 93 ARG A N 1
ATOM 727 C CA . ARG A 1 93 ? 4.879 6.224 3.703 1.00 96.69 93 ARG A CA 1
ATOM 728 C C . ARG A 1 93 ? 3.519 5.550 3.646 1.00 96.69 93 ARG A C 1
ATOM 730 O O . ARG A 1 93 ? 2.893 5.516 2.590 1.00 96.69 93 ARG A O 1
ATOM 737 N N . ILE A 1 94 ? 3.073 5.025 4.776 1.00 97.06 94 ILE A N 1
ATOM 738 C CA . ILE A 1 94 ? 1.717 4.520 4.940 1.00 97.06 94 ILE A CA 1
ATOM 739 C C . ILE A 1 94 ? 0.852 5.738 5.238 1.00 97.06 94 ILE A C 1
ATOM 741 O O . ILE A 1 94 ? 0.952 6.332 6.306 1.00 97.06 94 ILE A O 1
ATOM 745 N N . ASN A 1 95 ? 0.067 6.180 4.257 1.00 96.38 95 ASN A N 1
ATOM 746 C CA . ASN A 1 95 ? -0.825 7.322 4.456 1.00 96.38 95 ASN A CA 1
ATOM 747 C C . ASN A 1 95 ? -1.997 6.934 5.357 1.00 96.38 95 ASN A C 1
ATOM 749 O O . ASN A 1 95 ? -2.256 7.620 6.340 1.00 96.38 95 ASN A O 1
ATOM 753 N N . GLU A 1 96 ? -2.641 5.817 5.031 1.00 95.25 96 GLU A N 1
ATOM 754 C CA . GLU A 1 96 ? -3.743 5.244 5.790 1.00 95.25 96 GLU A CA 1
ATOM 755 C C . GLU A 1 96 ? -3.731 3.720 5.618 1.00 95.25 96 GLU A C 1
ATOM 757 O O . GLU A 1 96 ? -3.545 3.224 4.502 1.00 95.25 96 GLU A O 1
ATOM 762 N N . LEU A 1 97 ? -3.920 2.980 6.711 1.00 94.62 97 LEU A N 1
ATOM 763 C CA . LEU A 1 97 ? -4.190 1.545 6.674 1.00 94.62 97 LEU A CA 1
ATOM 764 C C . LEU A 1 97 ? -5.211 1.178 7.752 1.00 94.62 97 LEU A C 1
ATOM 766 O O . LEU A 1 97 ? -4.901 1.158 8.942 1.00 94.62 97 LEU A O 1
ATOM 770 N N . SER A 1 98 ? -6.412 0.818 7.312 1.00 94.50 98 SER A N 1
ATOM 771 C CA . SER A 1 98 ? -7.545 0.489 8.172 1.00 94.50 98 SER A CA 1
ATOM 772 C C . SER A 1 98 ? -8.184 -0.845 7.777 1.00 94.50 98 SER A C 1
ATOM 774 O O . SER A 1 98 ? -7.983 -1.360 6.675 1.00 94.50 98 SER A O 1
ATOM 776 N N . PHE A 1 99 ? -8.942 -1.435 8.704 1.00 93.56 99 PHE A N 1
ATOM 777 C CA . PHE A 1 99 ? -9.644 -2.700 8.491 1.00 93.56 99 PHE A CA 1
ATOM 778 C C . PHE A 1 99 ? -11.142 -2.521 8.755 1.00 93.56 99 PHE A C 1
ATOM 780 O O . PHE A 1 99 ? -11.570 -2.359 9.896 1.00 93.56 99 PHE A O 1
ATOM 787 N N . GLY A 1 100 ? -11.962 -2.642 7.711 1.00 91.56 100 GLY A N 1
ATOM 788 C CA . GLY A 1 100 ? -13.415 -2.458 7.798 1.00 91.56 100 GLY A CA 1
ATOM 789 C C . GLY A 1 100 ? -13.836 -0.987 7.768 1.00 91.56 100 GLY A C 1
ATOM 790 O O . GLY A 1 100 ? -13.100 -0.132 7.287 1.00 91.56 100 GLY A O 1
ATOM 791 N N . GLU A 1 101 ? -15.048 -0.696 8.243 1.00 90.69 101 GLU A N 1
ATOM 792 C CA . GLU A 1 101 ? -15.592 0.666 8.210 1.00 90.69 101 GLU A CA 1
ATOM 793 C C . GLU A 1 101 ? -14.932 1.581 9.245 1.00 90.69 101 GLU A C 1
ATOM 795 O O . GLU A 1 101 ? -14.681 1.174 10.377 1.00 90.69 101 GLU A O 1
ATOM 800 N N . SER A 1 102 ? -14.697 2.845 8.892 1.00 89.88 102 SER A N 1
ATOM 801 C CA . SER A 1 102 ? -14.153 3.831 9.829 1.00 89.88 102 SER A CA 1
ATOM 802 C C . SER A 1 102 ? -15.186 4.214 10.893 1.00 89.88 102 SER A C 1
ATOM 804 O O . SER A 1 102 ? -16.345 4.495 10.584 1.00 89.88 102 SER A O 1
ATOM 806 N N . ILE A 1 103 ? -14.760 4.251 12.158 1.00 90.69 103 ILE A N 1
ATOM 807 C CA . ILE A 1 103 ? -15.586 4.681 13.294 1.00 90.69 103 ILE A CA 1
ATOM 808 C C . ILE A 1 103 ? -15.038 5.975 13.907 1.00 90.69 103 ILE A C 1
ATOM 810 O O . ILE A 1 103 ? -13.837 6.251 13.819 1.00 90.69 103 ILE A O 1
ATOM 814 N N . PRO A 1 104 ? -15.881 6.785 14.574 1.00 89.12 104 PRO A N 1
ATOM 815 C CA . PRO A 1 104 ? -15.421 8.019 15.193 1.00 89.12 104 PRO A CA 1
ATOM 816 C C . PRO A 1 104 ? -14.277 7.779 16.185 1.00 89.12 104 PRO A C 1
ATOM 818 O O . PRO A 1 104 ? -14.399 6.954 17.090 1.00 89.12 104 PRO A O 1
ATOM 821 N N . ARG A 1 105 ? -13.208 8.578 16.064 1.00 85.25 105 ARG A N 1
ATOM 822 C CA . ARG A 1 105 ? -12.023 8.566 16.947 1.00 85.25 105 ARG A CA 1
ATOM 823 C C . ARG A 1 105 ? -11.177 7.287 16.872 1.00 85.25 105 ARG A C 1
ATOM 825 O O . ARG A 1 105 ? -10.395 7.048 17.792 1.00 85.25 105 ARG A O 1
ATOM 832 N N . ILE A 1 106 ? -11.308 6.491 15.809 1.00 89.56 106 ILE A N 1
ATOM 833 C CA . ILE A 1 106 ? -10.347 5.421 15.539 1.00 89.56 106 ILE A CA 1
ATOM 834 C C . ILE A 1 106 ? -8.968 6.019 15.247 1.00 89.56 106 ILE A C 1
ATOM 836 O O . ILE A 1 106 ? -8.853 7.065 14.608 1.00 89.56 106 ILE A O 1
ATOM 840 N N . VAL A 1 107 ? -7.929 5.367 15.757 1.00 90.38 107 VAL A N 1
ATOM 841 C CA . VAL A 1 107 ? -6.532 5.706 15.484 1.00 90.38 107 VAL A CA 1
ATOM 842 C C . VAL A 1 107 ? -5.865 4.423 15.019 1.00 90.38 107 VAL A C 1
ATOM 844 O O . VAL A 1 107 ? -5.668 3.521 15.835 1.00 90.38 107 VAL A O 1
ATOM 847 N N . ASN A 1 108 ? -5.541 4.321 13.728 1.00 94.19 108 ASN A N 1
ATOM 848 C CA . ASN A 1 108 ? -4.815 3.158 13.231 1.00 94.19 108 ASN A CA 1
ATOM 849 C C . ASN A 1 108 ? -3.312 3.365 13.484 1.00 94.19 108 ASN A C 1
ATOM 851 O O . ASN A 1 108 ? -2.770 4.411 13.121 1.00 94.19 108 ASN A O 1
ATOM 855 N N . PRO A 1 109 ? -2.601 2.392 14.080 1.00 94.62 109 PRO A N 1
ATOM 856 C CA . PRO A 1 109 ? -1.204 2.581 14.480 1.00 94.62 109 PRO A CA 1
ATOM 857 C C . PRO A 1 109 ? -0.225 2.875 13.338 1.00 94.62 109 PRO A C 1
ATOM 859 O O . PRO A 1 109 ? 0.857 3.397 13.594 1.00 94.62 109 PRO A O 1
ATOM 862 N N . LEU A 1 110 ? -0.565 2.490 12.104 1.00 95.69 110 LEU A N 1
ATOM 863 C CA . LEU A 1 110 ? 0.304 2.662 10.939 1.00 95.69 110 LEU A CA 1
ATOM 864 C C . LEU 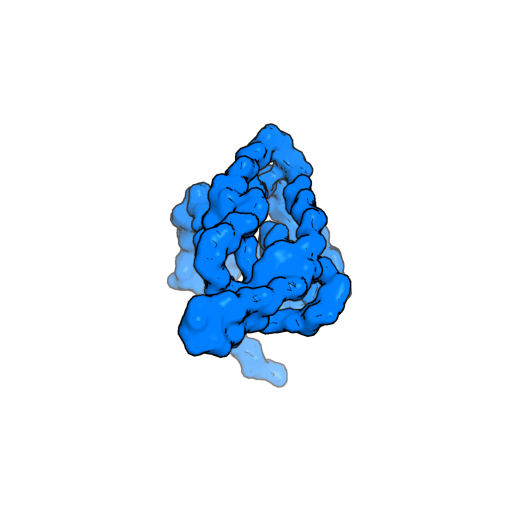A 1 110 ? 0.003 3.920 10.119 1.00 95.69 110 LEU A C 1
ATOM 866 O O . LEU A 1 110 ? 0.757 4.214 9.193 1.00 95.69 110 LEU A O 1
ATOM 870 N N . ASP A 1 111 ? -1.034 4.684 10.459 1.00 95.25 111 ASP A N 1
ATOM 871 C CA . ASP A 1 111 ? -1.354 5.915 9.737 1.00 95.25 111 ASP A CA 1
ATOM 872 C C . ASP A 1 111 ? -0.221 6.939 9.901 1.00 95.25 111 ASP A C 1
ATOM 874 O O . ASP A 1 111 ? 0.219 7.260 11.007 1.00 95.25 111 ASP A O 1
ATOM 878 N N . GLY A 1 112 ? 0.279 7.450 8.777 1.00 95.69 112 GLY A N 1
ATOM 879 C CA . GLY A 1 112 ? 1.379 8.412 8.723 1.00 95.69 112 GLY A CA 1
ATOM 880 C C . GLY A 1 112 ? 2.778 7.834 8.966 1.00 95.69 112 GLY A C 1
ATOM 881 O O . GLY A 1 112 ? 3.744 8.599 8.928 1.00 95.69 112 GLY A O 1
ATOM 882 N N . VAL A 1 113 ? 2.928 6.523 9.189 1.00 96.06 113 VAL A N 1
ATOM 883 C CA . VAL A 1 113 ? 4.245 5.895 9.380 1.00 96.06 113 VAL A CA 1
ATOM 884 C C . VAL A 1 113 ? 5.084 6.030 8.111 1.00 96.06 113 VAL A C 1
ATOM 886 O O . VAL A 1 113 ? 4.617 5.756 7.007 1.00 96.06 113 VAL A O 1
ATOM 889 N N . GLN A 1 114 ? 6.346 6.423 8.269 1.00 96.19 114 GLN A N 1
ATOM 890 C CA . GLN A 1 114 ? 7.291 6.589 7.171 1.00 96.19 114 GLN A CA 1
ATOM 891 C C . GLN A 1 114 ? 8.594 5.855 7.469 1.00 96.19 114 GLN A C 1
ATOM 893 O O . GLN A 1 114 ? 9.149 5.975 8.560 1.0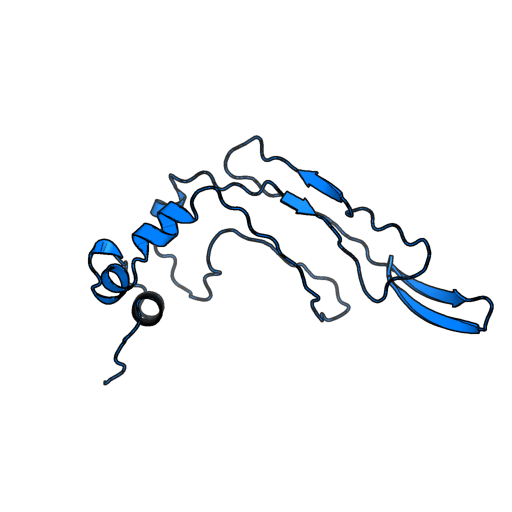0 96.19 114 GLN A O 1
ATOM 898 N N . TRP A 1 115 ? 9.107 5.156 6.460 1.00 94.25 115 TRP A N 1
ATOM 899 C CA . TRP A 1 115 ? 10.408 4.505 6.504 1.00 94.25 115 TRP A CA 1
ATOM 900 C C . TRP A 1 115 ? 11.249 4.905 5.311 1.00 94.25 115 TRP A C 1
ATOM 902 O O . TRP A 1 115 ? 10.778 4.918 4.173 1.00 94.25 115 TRP A O 1
ATOM 912 N N . VAL A 1 116 ? 12.512 5.204 5.592 1.00 92.56 116 VAL A N 1
ATOM 913 C CA . VAL A 1 116 ? 13.535 5.458 4.585 1.00 92.56 116 VAL A CA 1
ATOM 914 C C . VAL A 1 116 ? 14.535 4.316 4.647 1.00 92.56 116 VAL A C 1
ATOM 916 O O . VAL A 1 116 ? 15.051 3.984 5.713 1.00 92.56 116 VAL A O 1
ATOM 919 N N . GLN A 1 117 ? 14.769 3.689 3.503 1.00 88.88 117 GLN A N 1
ATOM 920 C CA . GLN A 1 117 ? 15.695 2.581 3.380 1.00 88.88 117 GLN A CA 1
ATOM 921 C C . GLN A 1 117 ? 17.136 3.086 3.438 1.00 88.88 117 GLN A C 1
ATOM 923 O O . GLN A 1 117 ? 17.576 3.844 2.579 1.00 88.88 117 GLN A O 1
ATOM 928 N N . GLU A 1 118 ? 17.884 2.621 4.438 1.00 86.56 118 GLU A N 1
ATOM 929 C CA . GLU A 1 118 ? 19.292 2.997 4.622 1.00 86.56 118 GLU A CA 1
ATOM 930 C C . GLU A 1 118 ? 20.265 2.047 3.915 1.00 86.56 118 GLU A C 1
ATOM 932 O O . GLU A 1 118 ? 21.342 2.454 3.485 1.00 86.56 118 GLU A O 1
ATOM 937 N N . LYS A 1 119 ? 19.905 0.761 3.809 1.00 82.56 119 LYS A N 1
ATOM 938 C CA . LYS A 1 119 ? 20.755 -0.283 3.224 1.00 82.56 119 LYS A CA 1
ATOM 939 C C . LYS A 1 119 ? 20.171 -0.788 1.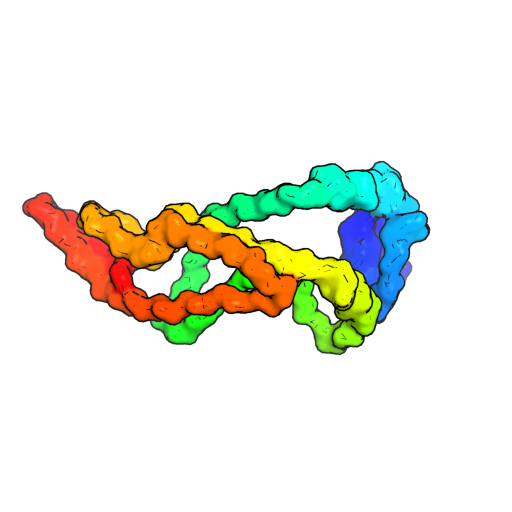907 1.00 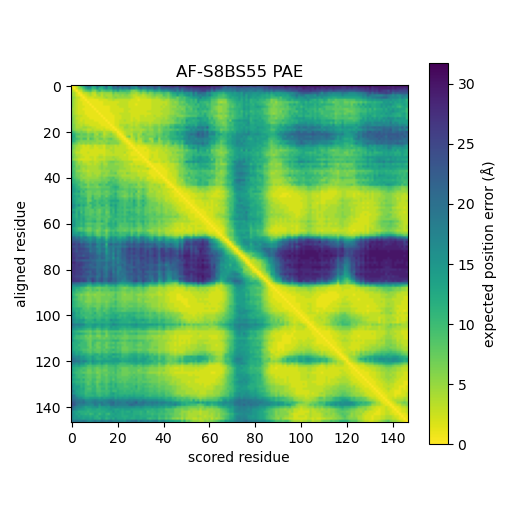82.56 119 LYS A C 1
ATOM 941 O O . LYS A 1 119 ? 18.957 -0.999 1.843 1.00 82.56 119 LYS A O 1
ATOM 946 N N . PRO A 1 120 ? 21.004 -1.048 0.883 1.00 72.94 120 PRO A N 1
ATOM 947 C CA . PRO A 1 120 ? 20.533 -1.700 -0.331 1.00 72.94 120 PRO A CA 1
ATOM 948 C C . PRO A 1 120 ? 19.952 -3.072 0.027 1.00 72.94 120 PRO A C 1
ATOM 950 O O . PRO A 1 120 ? 20.519 -3.789 0.849 1.00 72.94 120 PRO A O 1
ATOM 953 N N . ASN A 1 121 ? 18.822 -3.411 -0.595 1.00 71.44 121 ASN A N 1
ATOM 954 C CA . ASN A 1 121 ? 18.110 -4.682 -0.432 1.00 71.44 121 ASN A CA 1
ATOM 955 C C . ASN A 1 121 ? 17.607 -4.938 1.005 1.00 71.44 121 ASN A C 1
ATOM 957 O O . ASN A 1 121 ? 18.248 -5.618 1.804 1.00 71.44 121 ASN A O 1
ATOM 961 N N . GLY A 1 122 ? 16.437 -4.383 1.338 1.00 76.62 122 GLY A N 1
ATOM 962 C CA . GLY A 1 122 ? 15.779 -4.551 2.638 1.00 76.62 122 GLY A CA 1
ATOM 963 C C . GLY A 1 122 ? 14.389 -5.180 2.543 1.00 76.62 122 GLY A C 1
ATOM 964 O O . GLY A 1 122 ? 13.876 -5.414 1.448 1.00 76.62 122 GLY A O 1
ATOM 965 N N . VAL A 1 123 ? 13.779 -5.417 3.708 1.00 85.00 123 VAL A N 1
ATOM 966 C CA . VAL A 1 123 ? 12.367 -5.796 3.880 1.00 85.00 123 VAL A CA 1
ATOM 967 C C . VAL A 1 123 ? 11.816 -5.052 5.098 1.00 85.00 123 VAL A C 1
ATOM 969 O O . VAL A 1 123 ? 12.451 -5.051 6.152 1.00 85.00 123 VAL A O 1
ATOM 972 N N . TYR A 1 124 ? 10.629 -4.455 4.967 1.00 90.81 124 TYR A N 1
ATOM 973 C CA . TYR A 1 124 ? 9.856 -3.923 6.092 1.00 90.81 124 TYR A CA 1
ATOM 974 C C . TYR A 1 124 ? 8.642 -4.816 6.329 1.00 90.81 124 TYR A C 1
ATOM 976 O O . TYR A 1 124 ? 7.869 -5.070 5.407 1.00 90.81 124 TYR A O 1
ATOM 984 N N . GLN A 1 125 ? 8.484 -5.303 7.559 1.00 93.50 125 GLN A N 1
ATOM 985 C CA . GLN A 1 125 ? 7.417 -6.230 7.918 1.00 93.50 125 GLN A CA 1
ATOM 986 C C . GLN A 1 125 ? 6.622 -5.706 9.109 1.00 93.50 125 GLN A C 1
ATOM 988 O O . GLN A 1 125 ? 7.185 -5.365 10.149 1.00 93.50 125 GLN A O 1
ATOM 993 N N . TYR A 1 126 ? 5.300 -5.699 8.953 1.00 95.00 126 TYR A N 1
ATOM 994 C CA . TYR A 1 126 ? 4.352 -5.265 9.969 1.00 95.00 126 TYR A CA 1
ATOM 995 C C . TYR A 1 126 ? 3.501 -6.445 10.409 1.00 95.00 126 TYR A C 1
ATOM 997 O O . TYR A 1 126 ? 2.863 -7.105 9.590 1.00 95.00 126 TYR A O 1
ATOM 1005 N N . PHE A 1 127 ? 3.480 -6.704 11.711 1.00 95.31 127 PHE A N 1
ATOM 1006 C CA . PHE A 1 127 ? 2.611 -7.713 12.300 1.00 95.31 127 PHE A CA 1
ATOM 1007 C C . PHE A 1 127 ? 1.392 -7.019 12.891 1.00 95.31 127 PHE A C 1
ATOM 1009 O O . PHE A 1 127 ? 1.495 -6.312 13.892 1.00 95.31 127 PHE A O 1
ATOM 1016 N N . LEU A 1 128 ? 0.244 -7.212 12.248 1.00 93.38 128 LEU A N 1
ATOM 1017 C CA . LEU A 1 128 ? -1.008 -6.565 12.614 1.00 93.38 128 LEU A CA 1
ATOM 1018 C C . LEU A 1 128 ? -1.936 -7.572 13.283 1.00 93.38 128 LEU A C 1
ATOM 1020 O O . LEU A 1 128 ? -2.153 -8.671 12.773 1.00 93.38 128 LEU A O 1
ATOM 1024 N N . LYS A 1 129 ? -2.494 -7.187 14.430 1.00 93.62 129 LYS A N 1
ATOM 1025 C CA . LYS A 1 129 ? -3.529 -7.950 15.124 1.00 93.62 129 LYS A CA 1
ATOM 1026 C C . LYS A 1 129 ? -4.834 -7.176 15.040 1.00 93.62 129 LYS A C 1
ATOM 1028 O O . LYS A 1 129 ? -5.022 -6.229 15.788 1.00 93.62 129 LYS A O 1
ATOM 1033 N N . VAL A 1 130 ? -5.714 -7.625 14.154 1.00 92.94 130 VAL A N 1
ATOM 1034 C CA . VAL A 1 130 ? -7.012 -6.997 13.905 1.00 92.94 130 VAL A CA 1
ATOM 1035 C C . VAL A 1 130 ? -8.043 -7.525 14.903 1.00 92.94 130 VAL A C 1
ATOM 1037 O O . VAL A 1 130 ? -8.286 -8.733 14.981 1.00 92.94 130 VAL A O 1
ATOM 1040 N N . VAL A 1 131 ? -8.645 -6.627 15.675 1.00 92.75 131 VAL A N 1
ATOM 1041 C CA . VAL A 1 131 ? -9.666 -6.911 16.684 1.00 92.75 131 VAL A CA 1
ATOM 1042 C C . VAL A 1 131 ? -11.019 -6.402 16.180 1.00 92.75 131 VAL A C 1
ATOM 1044 O O . VAL A 1 131 ? -11.167 -5.208 15.935 1.00 92.75 131 VAL A O 1
ATOM 1047 N N . PRO A 1 132 ? -12.030 -7.273 16.022 1.00 92.81 132 PRO A N 1
ATOM 1048 C CA . PRO A 1 132 ? -13.370 -6.842 15.634 1.00 92.81 132 PRO A CA 1
ATOM 1049 C C . PRO A 1 132 ? -14.006 -5.969 16.718 1.00 92.81 132 PRO A C 1
ATOM 1051 O O . PRO A 1 132 ? -14.050 -6.368 17.883 1.00 92.81 132 PRO A O 1
ATOM 1054 N N . THR A 1 133 ? -14.567 -4.831 16.318 1.00 91.00 133 THR A N 1
ATOM 1055 C CA . THR A 1 133 ? -15.155 -3.840 17.223 1.00 91.00 133 THR A CA 1
ATOM 1056 C C . THR A 1 133 ? -16.554 -3.459 16.758 1.00 91.00 133 THR A C 1
ATOM 1058 O O . THR A 1 133 ? -16.803 -3.233 15.577 1.00 91.00 133 THR A O 1
ATOM 1061 N N . VAL A 1 134 ? -17.486 -3.373 17.706 1.00 92.62 134 VAL A N 1
ATOM 1062 C CA . VAL A 1 134 ? -18.849 -2.895 17.459 1.00 92.62 134 VAL A CA 1
ATOM 1063 C C . VAL A 1 134 ? -18.993 -1.519 18.092 1.00 92.62 134 VAL A C 1
ATOM 1065 O O . VAL A 1 134 ? -18.849 -1.376 19.306 1.00 92.62 134 VAL A O 1
ATOM 1068 N N . TYR A 1 135 ? -19.272 -0.509 17.273 1.00 91.81 135 TYR A N 1
ATOM 1069 C CA . TYR A 1 135 ? -19.512 0.854 17.730 1.00 91.81 135 TYR A CA 1
ATOM 1070 C C . TYR A 1 135 ? -21.007 1.155 17.692 1.00 91.81 135 TYR A C 1
ATOM 1072 O O . TYR A 1 135 ? -21.608 1.130 16.623 1.00 91.81 135 TYR A O 1
ATOM 1080 N N . THR A 1 136 ? -21.601 1.485 18.839 1.00 92.81 136 THR A N 1
ATOM 1081 C CA . THR A 1 136 ? -22.999 1.928 18.920 1.00 92.81 136 THR A CA 1
ATOM 1082 C C . THR A 1 136 ? -23.039 3.404 19.288 1.00 92.81 136 THR A C 1
ATOM 1084 O O . THR A 1 136 ? -22.651 3.798 20.389 1.00 92.81 136 THR A O 1
ATOM 1087 N N . GLY A 1 137 ? -23.505 4.232 18.354 1.00 88.50 137 GLY A N 1
ATOM 1088 C CA . GLY A 1 137 ? -23.669 5.664 18.567 1.00 88.50 137 GLY A CA 1
ATOM 1089 C C . GLY A 1 137 ? -24.827 5.988 19.516 1.00 88.50 137 GLY A C 1
ATOM 1090 O O . GLY A 1 137 ? -25.718 5.176 19.754 1.00 88.50 137 GLY A O 1
ATOM 1091 N N . VAL A 1 138 ? -24.873 7.232 19.999 1.00 89.38 138 VAL A N 1
ATOM 1092 C CA . VAL A 1 138 ? -25.900 7.716 20.951 1.00 89.38 138 VAL A CA 1
ATOM 1093 C C . VAL A 1 138 ? -27.331 7.589 20.402 1.00 89.38 138 VAL A C 1
ATOM 1095 O O . VAL A 1 138 ? -28.279 7.428 21.162 1.00 89.38 138 VAL A O 1
ATOM 1098 N N . ARG A 1 139 ? -27.497 7.627 19.072 1.00 90.94 139 ARG A N 1
ATOM 1099 C CA . ARG A 1 139 ? -28.789 7.452 18.381 1.00 90.94 139 ARG A CA 1
ATOM 1100 C C . ARG A 1 139 ? -29.148 5.983 18.104 1.00 90.94 139 ARG A C 1
ATOM 1102 O O . ARG A 1 139 ? -30.100 5.730 17.377 1.00 90.94 139 ARG A O 1
ATOM 1109 N N . GLY A 1 140 ? -28.373 5.028 18.623 1.00 89.56 140 GLY A N 1
ATOM 1110 C CA . GLY A 1 140 ? -28.593 3.590 18.439 1.00 89.56 140 GLY A CA 1
ATOM 1111 C C . GLY A 1 140 ? -28.108 3.015 17.104 1.00 89.56 140 GLY A C 1
ATOM 1112 O O . GLY A 1 140 ? -28.313 1.835 16.855 1.00 89.56 140 GLY A O 1
ATOM 1113 N N . HIS A 1 141 ? -27.463 3.812 16.244 1.00 90.44 141 HIS A N 1
ATOM 1114 C CA . HIS A 1 141 ? -26.842 3.295 15.023 1.00 90.44 141 HIS A CA 1
ATOM 1115 C C . HIS A 1 141 ? -25.584 2.492 15.367 1.00 90.44 141 HIS A C 1
ATOM 1117 O O . HIS A 1 141 ? -24.709 3.000 16.075 1.00 90.44 141 HIS A O 1
ATOM 1123 N N . THR A 1 142 ? -25.507 1.261 14.864 1.00 91.81 142 THR A N 1
ATOM 1124 C CA . THR A 1 142 ? -24.410 0.330 15.126 1.00 91.81 142 THR A CA 1
ATOM 1125 C C . THR A 1 142 ? -23.568 0.120 13.873 1.00 91.81 142 THR A C 1
ATOM 1127 O O . THR A 1 142 ? -24.110 -0.149 12.805 1.00 91.81 142 THR A O 1
ATOM 1130 N N . ILE A 1 143 ? -22.249 0.214 14.032 1.00 91.94 143 ILE A N 1
ATOM 1131 C CA . ILE A 1 143 ? -21.239 0.013 12.992 1.00 91.94 143 ILE A CA 1
ATOM 1132 C C . ILE A 1 143 ? -20.362 -1.174 13.394 1.00 91.94 143 ILE A C 1
ATOM 1134 O O . ILE A 1 143 ? -19.883 -1.245 14.531 1.00 91.94 143 ILE A O 1
ATOM 1138 N N . HIS A 1 144 ? -20.142 -2.098 12.460 1.00 90.81 144 HIS A N 1
ATOM 1139 C CA . HIS A 1 144 ? -19.224 -3.223 12.626 1.00 90.81 144 HIS A CA 1
ATOM 1140 C C . HIS A 1 144 ? -17.887 -2.883 11.962 1.00 90.81 144 HIS A C 1
ATOM 1142 O O . HIS A 1 144 ? -17.792 -2.782 10.744 1.00 90.81 144 HIS A O 1
ATOM 1148 N N . SER A 1 145 ? -16.855 -2.707 12.778 1.00 92.12 145 SER A N 1
ATOM 1149 C CA . SER A 1 145 ? -15.536 -2.217 12.375 1.00 92.12 145 SER A CA 1
ATOM 1150 C C . SER A 1 145 ? -14.427 -3.101 12.960 1.00 92.12 145 SER A C 1
ATOM 1152 O O . SER A 1 145 ? -14.702 -4.145 13.562 1.00 92.12 145 SER A O 1
ATOM 1154 N N . ASN A 1 146 ? -13.166 -2.718 12.772 1.00 91.88 146 ASN A N 1
ATOM 1155 C CA . ASN A 1 146 ? -12.019 -3.352 13.404 1.00 91.88 146 ASN A CA 1
ATOM 1156 C C . ASN A 1 146 ? -10.993 -2.304 13.862 1.00 91.88 146 ASN A C 1
ATOM 1158 O O . ASN A 1 146 ? -10.952 -1.199 13.329 1.00 91.88 146 ASN A O 1
ATOM 1162 N N . GLN A 1 147 ? -10.162 -2.680 14.835 1.00 87.56 147 GLN A N 1
ATOM 1163 C CA . GLN A 1 147 ? -9.039 -1.895 15.363 1.00 87.56 147 GLN A CA 1
ATOM 1164 C C . GLN A 1 147 ? -7.782 -2.747 15.548 1.00 87.56 147 GLN A C 1
ATOM 1166 O O . GLN A 1 147 ? -7.922 -3.990 15.623 1.00 87.56 147 GLN A O 1
#

Radius of gyration: 21.63 Å; Cα contacts (8 Å, |Δi|>4): 118; chains: 1; bounding box: 52×32×57 Å

Organism: NCBI:txid192259